Protein AF-A0A919HZ43-F1 (afdb_monomer_lite)

Structure (mmCIF, N/CA/C/O backbone):
data_AF-A0A919HZ43-F1
#
_entry.id   AF-A0A919HZ43-F1
#
loop_
_atom_site.group_PDB
_atom_site.id
_atom_site.type_symbol
_atom_site.label_atom_id
_atom_site.label_alt_id
_atom_site.label_comp_id
_atom_site.label_asym_id
_atom_site.label_entity_id
_atom_site.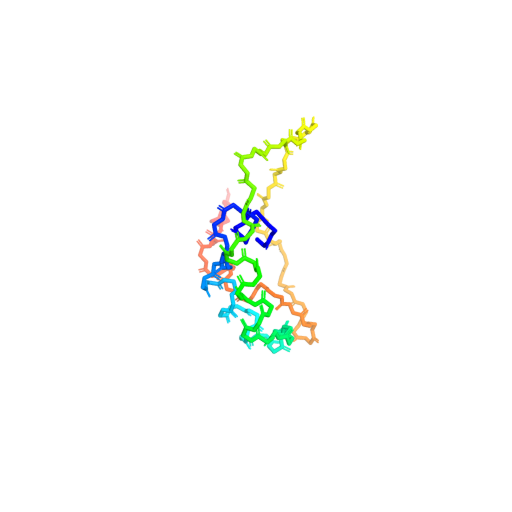label_seq_id
_atom_site.pdbx_PDB_ins_code
_atom_site.Cartn_x
_atom_site.Cartn_y
_atom_site.Cartn_z
_atom_site.occupancy
_atom_site.B_iso_or_equiv
_atom_site.auth_seq_id
_atom_site.auth_comp_id
_atom_site.auth_asym_id
_atom_site.auth_atom_id
_atom_site.pdbx_PDB_model_num
ATOM 1 N N . MET A 1 1 ? 2.658 -2.289 -0.347 1.00 78.56 1 MET A N 1
ATOM 2 C CA . MET A 1 1 ? 3.320 -1.555 0.769 1.00 78.56 1 MET A CA 1
ATOM 3 C C . MET A 1 1 ? 2.638 -0.222 1.024 1.00 78.56 1 MET A C 1
ATOM 5 O O . MET A 1 1 ? 2.171 -0.050 2.134 1.00 78.56 1 MET A O 1
ATOM 9 N N . PHE A 1 2 ? 2.572 0.694 0.046 1.00 88.88 2 PHE A N 1
ATOM 10 C CA . PHE A 1 2 ? 1.882 1.987 0.216 1.00 88.88 2 PHE A CA 1
ATOM 11 C C . PHE A 1 2 ? 0.431 1.986 -0.272 1.00 88.88 2 PHE A C 1
ATOM 13 O O . PHE A 1 2 ? -0.417 2.599 0.355 1.00 88.88 2 PHE A O 1
ATOM 20 N N .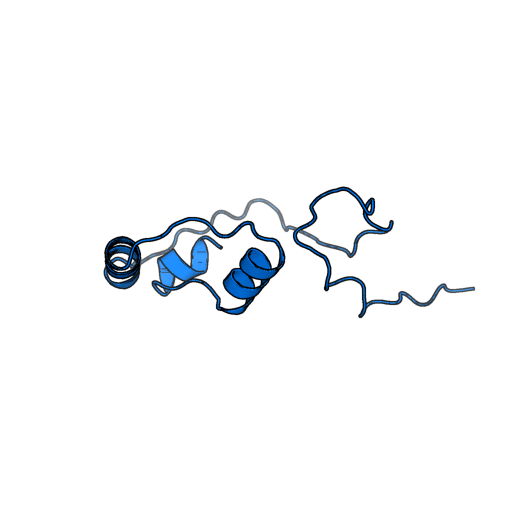 LEU A 1 3 ? 0.146 1.308 -1.387 1.00 92.88 3 LEU A N 1
ATOM 21 C CA . LEU A 1 3 ? -1.179 1.361 -2.014 1.00 92.88 3 LEU A CA 1
ATOM 22 C C . LEU A 1 3 ? -2.254 0.682 -1.164 1.00 92.88 3 LEU A C 1
ATOM 24 O O . LEU A 1 3 ? -3.315 1.253 -0.964 1.00 92.88 3 LEU A O 1
ATOM 28 N N . ASP A 1 4 ? -1.960 -0.501 -0.627 1.00 94.19 4 ASP A N 1
ATOM 29 C CA . ASP A 1 4 ? -2.918 -1.276 0.164 1.00 94.19 4 ASP A CA 1
ATOM 30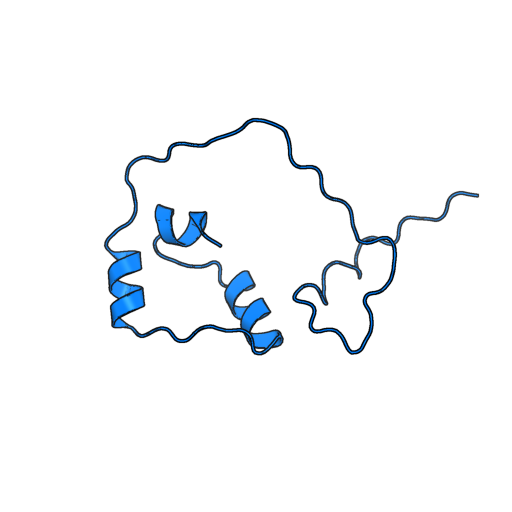 C C . ASP A 1 4 ? -3.450 -0.517 1.395 1.00 94.19 4 ASP A C 1
ATOM 32 O O . ASP A 1 4 ? -4.664 -0.371 1.494 1.00 94.19 4 ASP A O 1
ATOM 36 N N . PRO A 1 5 ? -2.617 0.051 2.295 1.00 94.62 5 PRO A N 1
ATOM 37 C CA . PRO A 1 5 ? -3.142 0.829 3.418 1.00 94.62 5 PRO A CA 1
ATOM 38 C C . PRO A 1 5 ? -3.850 2.111 2.966 1.00 94.62 5 PRO A C 1
ATOM 40 O O . PRO A 1 5 ? -4.797 2.538 3.609 1.00 94.62 5 PRO A O 1
ATOM 43 N N . LEU A 1 6 ? -3.437 2.706 1.846 1.00 94.75 6 LEU A N 1
ATOM 44 C CA . LEU A 1 6 ? -4.006 3.957 1.348 1.00 94.75 6 LEU A CA 1
ATOM 45 C C . LEU A 1 6 ? -5.402 3.773 0.724 1.00 94.75 6 LEU A C 1
ATOM 47 O O . LEU A 1 6 ? -6.236 4.670 0.812 1.00 94.75 6 LEU A O 1
ATOM 51 N N . VAL A 1 7 ? -5.663 2.614 0.112 1.00 94.88 7 VAL A N 1
ATOM 52 C CA . VAL A 1 7 ? -6.930 2.307 -0.581 1.00 94.88 7 VAL A CA 1
ATOM 53 C C . VAL A 1 7 ? -7.840 1.396 0.248 1.00 94.88 7 VAL A C 1
ATOM 55 O O . VAL A 1 7 ? -9.060 1.500 0.172 1.00 94.88 7 VAL A O 1
ATOM 58 N N . HIS A 1 8 ? -7.267 0.486 1.033 1.00 95.25 8 HIS A N 1
ATOM 59 C CA . HIS A 1 8 ? -8.000 -0.540 1.782 1.00 95.25 8 HIS A CA 1
ATOM 60 C C . HIS A 1 8 ? -7.857 -0.404 3.299 1.00 95.25 8 HIS A C 1
ATOM 62 O O . HIS A 1 8 ? -8.450 -1.191 4.034 1.00 95.25 8 HIS A O 1
ATOM 68 N N . GLY A 1 9 ? -7.052 0.546 3.783 1.00 95.75 9 GLY A N 1
ATOM 69 C CA . GLY A 1 9 ? -6.865 0.775 5.215 1.00 95.75 9 GLY A CA 1
ATOM 70 C C . GLY A 1 9 ? -6.063 -0.318 5.926 1.00 95.75 9 GLY A C 1
ATOM 71 O O . GLY A 1 9 ? -5.953 -0.304 7.149 1.00 95.75 9 GLY A O 1
ATOM 72 N N . VAL A 1 10 ? -5.514 -1.292 5.191 1.00 95.19 10 VAL A N 1
ATOM 73 C CA . VAL A 1 10 ? -4.810 -2.448 5.759 1.00 95.19 10 VAL A CA 1
ATOM 74 C C . VAL A 1 10 ? -3.583 -2.834 4.938 1.00 95.19 10 VAL A C 1
ATOM 76 O O . VAL A 1 10 ? -3.565 -2.727 3.711 1.00 95.19 10 VAL A O 1
ATOM 79 N N . TRP A 1 11 ? -2.549 -3.333 5.617 1.00 95.19 11 TRP A N 1
ATOM 80 C CA . TRP A 1 11 ? -1.418 -3.966 4.943 1.00 95.19 11 TRP A CA 1
ATOM 81 C C . TRP A 1 11 ? -1.727 -5.418 4.561 1.00 95.19 11 TRP A C 1
ATOM 83 O O . TRP A 1 11 ? -2.432 -6.109 5.299 1.00 95.19 11 TRP A O 1
ATOM 93 N N . PRO A 1 12 ? -1.149 -5.928 3.457 1.00 94.00 12 PRO A N 1
ATOM 94 C CA . PRO A 1 12 ? -1.293 -7.328 3.087 1.00 94.00 12 PRO A CA 1
ATOM 95 C C . PRO A 1 12 ? -0.686 -8.241 4.166 1.00 94.00 12 PRO A C 1
ATOM 97 O O . PRO A 1 12 ? 0.480 -8.041 4.528 1.00 94.00 12 PRO A O 1
ATOM 100 N N . PRO A 1 13 ? -1.401 -9.283 4.630 1.00 92.25 13 PRO A N 1
ATOM 101 C CA . PRO A 1 13 ? -0.886 -10.213 5.639 1.00 92.25 13 PRO A CA 1
ATOM 102 C C . PRO A 1 13 ? 0.436 -10.877 5.235 1.00 92.25 13 PRO A C 1
ATOM 104 O O . PRO A 1 13 ? 1.320 -11.069 6.063 1.00 92.25 13 PRO A O 1
ATOM 107 N N . GLU A 1 14 ? 0.607 -11.168 3.943 1.00 91.38 14 GLU A N 1
ATOM 108 C CA . GLU A 1 14 ? 1.832 -11.762 3.395 1.00 91.38 14 GLU A CA 1
ATOM 109 C C . GLU A 1 14 ? 3.060 -10.858 3.579 1.00 91.38 14 GLU A C 1
ATOM 111 O O . GLU A 1 14 ? 4.162 -11.348 3.823 1.00 91.38 14 GLU A O 1
ATOM 116 N N . LEU A 1 15 ? 2.877 -9.535 3.488 1.00 91.00 15 LEU A N 1
ATOM 117 C CA . LEU A 1 15 ? 3.951 -8.573 3.722 1.00 91.00 15 LEU A CA 1
ATOM 118 C C . LEU A 1 15 ? 4.324 -8.535 5.205 1.00 91.00 15 LEU A C 1
ATOM 120 O O . LEU A 1 15 ? 5.508 -8.562 5.523 1.00 91.00 15 LEU A O 1
ATOM 124 N N . LEU A 1 16 ? 3.333 -8.495 6.098 1.00 91.62 16 LEU A N 1
ATOM 125 C CA . LEU A 1 16 ? 3.567 -8.476 7.544 1.00 91.62 16 LEU A CA 1
ATOM 126 C C . LEU A 1 16 ? 4.306 -9.741 8.000 1.00 91.62 16 LEU A C 1
ATOM 128 O O . LEU A 1 16 ? 5.332 -9.637 8.669 1.00 91.62 16 LEU A O 1
ATOM 132 N N . ALA A 1 17 ? 3.868 -10.914 7.533 1.00 91.44 17 ALA A N 1
ATOM 133 C CA . ALA A 1 17 ? 4.533 -12.185 7.810 1.00 91.44 17 ALA A CA 1
ATOM 134 C C . ALA A 1 17 ? 5.987 -12.212 7.303 1.00 91.44 17 ALA A C 1
ATOM 136 O O . ALA A 1 17 ? 6.883 -12.718 7.980 1.00 91.44 17 ALA A O 1
ATOM 137 N N . LEU A 1 18 ? 6.248 -11.637 6.122 1.00 90.38 18 LEU A N 1
ATOM 138 C CA . LEU A 1 18 ? 7.599 -11.542 5.569 1.00 90.38 18 LEU A CA 1
ATOM 139 C C . LEU A 1 18 ? 8.502 -10.629 6.413 1.00 90.38 18 LEU A C 1
ATOM 141 O O . LEU A 1 18 ? 9.669 -10.942 6.633 1.00 90.38 18 LEU A O 1
ATOM 145 N N . LEU A 1 19 ? 7.987 -9.497 6.888 1.00 90.75 19 LEU A N 1
ATOM 146 C CA . LEU A 1 19 ? 8.752 -8.566 7.720 1.00 90.75 19 LEU A CA 1
ATOM 147 C C . LEU A 1 19 ? 9.064 -9.162 9.095 1.00 90.75 19 LEU A C 1
ATOM 149 O O . LEU A 1 19 ? 10.197 -9.042 9.566 1.00 90.75 19 LEU A O 1
ATOM 153 N N . GLU A 1 20 ? 8.098 -9.866 9.686 1.00 90.69 20 GLU A N 1
ATOM 154 C CA . GLU A 1 20 ? 8.261 -10.581 10.950 1.00 90.69 20 GLU A CA 1
ATOM 155 C C . GLU A 1 20 ? 9.308 -11.693 10.832 1.00 90.69 20 GLU A C 1
ATOM 157 O O . GLU A 1 20 ? 10.226 -11.762 11.652 1.00 90.69 20 GLU A O 1
ATOM 162 N N . GLN A 1 21 ? 9.263 -12.486 9.752 1.00 90.12 21 GLN A N 1
ATOM 163 C CA . GLN A 1 21 ? 10.276 -13.505 9.451 1.00 90.12 21 GLN A CA 1
ATOM 164 C C . GLN A 1 21 ? 11.701 -12.928 9.463 1.00 90.12 21 GLN A C 1
ATOM 166 O O . GLN A 1 21 ? 12.656 -13.608 9.845 1.00 90.12 21 GLN A O 1
ATOM 171 N N . HIS A 1 22 ? 11.854 -11.679 9.030 1.00 88.62 22 HIS A N 1
ATOM 172 C CA . HIS A 1 22 ? 13.141 -10.999 8.959 1.00 88.62 22 HIS A CA 1
ATOM 173 C C . HIS A 1 22 ? 13.456 -10.106 10.150 1.00 88.62 22 HIS A C 1
ATOM 175 O O . HIS A 1 22 ? 14.532 -9.506 10.155 1.00 88.62 22 HIS A O 1
ATOM 181 N N . GLN A 1 23 ? 12.571 -10.045 11.148 1.00 89.69 23 GLN A N 1
ATOM 182 C CA . GLN A 1 23 ? 12.716 -9.192 12.327 1.00 89.69 23 GLN A CA 1
ATOM 183 C C . GLN A 1 23 ? 12.937 -7.720 11.936 1.00 89.69 23 GLN A C 1
ATOM 185 O O . GLN A 1 23 ? 13.784 -7.027 12.498 1.00 89.69 23 GLN A O 1
ATOM 190 N N . VAL A 1 24 ? 12.206 -7.264 10.913 1.00 91.19 24 VAL A N 1
ATOM 191 C CA . VAL A 1 24 ? 12.231 -5.881 10.395 1.00 91.19 24 VAL A CA 1
ATOM 192 C C . VAL A 1 24 ? 10.842 -5.237 10.425 1.00 91.19 24 VAL A C 1
ATOM 194 O O . VAL A 1 24 ? 10.576 -4.289 9.687 1.00 91.19 24 VAL A O 1
ATOM 197 N N . THR A 1 25 ? 9.943 -5.766 11.253 1.00 90.38 25 THR A N 1
ATOM 198 C CA . THR A 1 25 ? 8.642 -5.154 11.526 1.00 90.38 25 THR A CA 1
ATOM 199 C C . THR A 1 25 ? 8.849 -3.800 12.205 1.00 90.38 25 THR A C 1
ATOM 201 O O . THR A 1 25 ? 9.742 -3.646 13.038 1.00 90.38 25 THR A O 1
ATOM 204 N N . TRP A 1 26 ? 8.044 -2.812 11.830 1.00 89.75 26 TRP A N 1
ATOM 205 C CA . TRP A 1 26 ? 8.007 -1.513 12.499 1.00 89.75 26 TRP A CA 1
ATOM 206 C C . TRP A 1 26 ? 7.053 -1.558 13.699 1.00 89.75 26 TRP A C 1
ATOM 208 O O . TRP A 1 26 ? 6.177 -2.417 13.778 1.00 89.75 26 TRP A O 1
ATOM 218 N N . GLU A 1 27 ? 7.220 -0.631 14.635 1.00 90.94 27 GLU A N 1
ATOM 219 C CA . GLU A 1 27 ? 6.298 -0.480 15.760 1.00 90.94 27 GLU A CA 1
ATOM 220 C C . GLU A 1 27 ? 5.028 0.245 15.292 1.00 90.94 27 GLU A C 1
ATOM 222 O O . GLU A 1 27 ? 5.108 1.251 14.584 1.00 90.94 27 GLU A O 1
ATOM 227 N N . THR A 1 28 ? 3.859 -0.274 15.666 1.00 90.44 28 THR A N 1
ATOM 228 C CA . THR A 1 28 ? 2.550 0.350 15.411 1.00 90.44 28 THR A CA 1
ATOM 229 C C . THR A 1 28 ? 1.671 0.219 16.638 1.00 90.44 28 THR A C 1
ATOM 231 O O . THR A 1 28 ? 1.608 -0.866 17.220 1.00 90.44 28 THR A O 1
ATOM 234 N N . SER A 1 29 ? 0.947 1.279 16.985 1.00 95.00 29 SER A N 1
ATOM 235 C CA . SER A 1 29 ? -0.124 1.215 17.982 1.00 95.00 29 SER A CA 1
ATOM 236 C C . SER A 1 29 ? -1.468 0.829 17.346 1.00 95.00 29 SER A C 1
ATOM 238 O O . SER A 1 29 ? -1.631 0.888 16.122 1.00 95.00 29 SER A O 1
ATOM 240 N N . GLU A 1 30 ? -2.449 0.419 18.157 1.00 95.06 30 GLU A N 1
ATOM 241 C CA . GLU A 1 30 ? -3.806 0.169 17.647 1.00 95.06 30 GLU A CA 1
ATOM 242 C C . GLU A 1 30 ? -4.469 1.462 17.163 1.00 95.06 30 GLU A C 1
ATOM 244 O O . GLU A 1 30 ? -5.242 1.440 16.202 1.00 95.06 30 GLU A O 1
ATOM 249 N N . GLU A 1 31 ? -4.125 2.587 17.787 1.00 96.69 31 GLU A N 1
ATOM 250 C CA . GLU A 1 31 ? -4.574 3.922 17.419 1.00 96.69 31 GLU A CA 1
ATOM 251 C C . GLU A 1 31 ? -4.083 4.297 16.014 1.00 96.69 31 GLU A C 1
ATOM 253 O O . GLU A 1 31 ? -4.882 4.724 15.180 1.00 96.69 31 GLU A O 1
ATOM 258 N N . ASP A 1 32 ? -2.808 4.045 15.699 1.00 95.00 32 ASP A N 1
ATOM 259 C CA . ASP A 1 32 ? -2.258 4.283 14.355 1.00 95.00 32 ASP A CA 1
ATOM 260 C C . ASP A 1 32 ? -2.985 3.439 13.297 1.00 95.00 32 ASP A C 1
ATOM 262 O O . ASP A 1 32 ? -3.323 3.913 12.209 1.00 95.00 32 ASP A O 1
ATOM 266 N N . LEU A 1 33 ? -3.267 2.174 13.622 1.00 94.38 33 LEU A N 1
ATOM 267 C CA . LEU A 1 33 ? -3.994 1.265 12.737 1.00 94.38 33 LEU A CA 1
ATOM 268 C C . LEU A 1 33 ? -5.468 1.657 12.575 1.00 94.38 33 LEU A C 1
ATOM 270 O O . LEU A 1 33 ? -6.069 1.359 11.543 1.00 94.38 33 LEU A O 1
ATOM 274 N N . ALA A 1 34 ? -6.084 2.284 13.577 1.00 97.00 34 ALA A N 1
ATOM 275 C CA . ALA A 1 34 ? -7.431 2.837 13.460 1.00 97.00 34 ALA A CA 1
ATOM 276 C C . ALA A 1 34 ? -7.450 4.033 12.499 1.00 97.00 34 ALA A C 1
ATOM 278 O O . ALA A 1 34 ? -8.233 4.026 11.551 1.00 97.00 34 ALA A O 1
ATOM 279 N N . VAL A 1 35 ? -6.512 4.975 12.656 1.00 97.06 35 VAL A N 1
ATOM 280 C CA . VAL A 1 35 ? -6.372 6.147 11.772 1.00 97.06 35 VAL A CA 1
ATOM 281 C C . VAL A 1 35 ? -6.256 5.723 10.305 1.00 97.06 35 VAL A C 1
ATOM 283 O O . VAL A 1 35 ? -6.935 6.269 9.442 1.00 97.06 35 VAL A O 1
ATOM 286 N N . ILE A 1 36 ? -5.438 4.713 10.007 1.00 95.50 36 ILE A N 1
ATOM 287 C CA . ILE A 1 36 ? -5.244 4.239 8.627 1.00 95.50 36 ILE A CA 1
ATOM 288 C C . ILE A 1 36 ? -6.513 3.583 8.064 1.00 95.50 36 ILE A C 1
ATOM 290 O O . ILE A 1 36 ? -6.835 3.780 6.894 1.00 95.50 36 ILE A O 1
ATOM 294 N N . ARG A 1 37 ? -7.252 2.824 8.883 1.00 96.25 37 ARG A N 1
ATOM 295 C CA . ARG A 1 37 ? -8.505 2.172 8.465 1.00 96.25 37 ARG A CA 1
ATOM 296 C C . ARG A 1 37 ? -9.627 3.164 8.178 1.00 96.25 37 ARG A C 1
ATOM 298 O O . ARG A 1 37 ? -10.433 2.915 7.289 1.00 96.25 37 ARG A O 1
ATOM 305 N N . GLU A 1 38 ? -9.690 4.251 8.938 1.00 97.44 38 GLU A N 1
ATOM 306 C CA . GLU A 1 38 ? -10.765 5.244 8.853 1.00 97.44 38 GLU A CA 1
ATOM 307 C C . GLU A 1 38 ? -10.522 6.311 7.773 1.00 97.44 38 GLU A C 1
ATOM 309 O O . GLU A 1 38 ? -11.460 6.995 7.365 1.00 97.44 38 GLU A O 1
ATOM 314 N N . HIS A 1 39 ? -9.287 6.439 7.276 1.00 96.88 39 HIS A N 1
ATOM 315 C CA . HIS A 1 39 ? -8.880 7.495 6.345 1.00 96.88 39 HIS A CA 1
ATOM 316 C C . HIS A 1 39 ? -8.275 6.955 5.038 1.00 96.88 39 HIS A C 1
ATOM 318 O O . HIS A 1 39 ? -7.140 7.273 4.678 1.00 96.88 39 HIS A O 1
ATOM 324 N N . THR A 1 40 ? -9.047 6.157 4.298 1.00 97.56 40 THR A N 1
ATOM 325 C CA . THR A 1 40 ? -8.705 5.754 2.922 1.00 97.56 40 THR A CA 1
ATOM 326 C C . THR A 1 40 ? -8.999 6.868 1.920 1.00 97.56 40 THR A C 1
ATOM 328 O O . THR A 1 40 ? -9.893 7.682 2.137 1.00 97.56 40 THR A O 1
ATOM 331 N N . VAL A 1 41 ? -8.281 6.895 0.796 1.00 95.44 41 VAL A N 1
ATOM 332 C CA . VAL A 1 41 ? -8.528 7.890 -0.262 1.00 95.44 41 VAL A CA 1
ATOM 333 C C . VAL A 1 41 ? -9.727 7.513 -1.133 1.00 95.44 41 VAL A C 1
ATOM 335 O O . VAL A 1 41 ? -9.933 6.339 -1.437 1.00 95.44 41 VAL A O 1
ATOM 338 N N . ASP A 1 42 ? -10.462 8.518 -1.606 1.00 95.75 42 ASP A N 1
ATOM 339 C CA . ASP A 1 42 ? -11.547 8.333 -2.579 1.00 95.75 42 ASP A CA 1
ATOM 340 C C . ASP A 1 42 ? -11.023 8.208 -4.018 1.00 95.75 42 ASP A C 1
ATOM 342 O O . ASP A 1 42 ? -11.540 7.440 -4.829 1.00 95.75 42 ASP A O 1
ATOM 346 N N . GLU A 1 43 ? -9.965 8.958 -4.336 1.00 95.50 43 GLU A N 1
ATOM 347 C CA . GLU A 1 43 ? -9.364 9.017 -5.666 1.00 95.50 43 GLU A CA 1
ATOM 348 C C . GLU A 1 43 ? -7.850 8.800 -5.599 1.00 95.50 43 GLU A C 1
ATOM 350 O O . GLU A 1 43 ? -7.164 9.265 -4.685 1.00 95.50 43 GLU A O 1
ATOM 355 N N . LEU A 1 44 ? -7.311 8.107 -6.606 1.00 94.31 44 LEU A N 1
ATOM 356 C CA . LEU A 1 44 ? -5.889 7.800 -6.710 1.00 94.31 44 LEU A CA 1
ATOM 357 C C . LEU A 1 44 ? -5.327 8.269 -8.054 1.00 94.31 44 LEU A C 1
ATOM 359 O O . LEU A 1 44 ? -5.656 7.731 -9.111 1.00 94.31 44 LEU A O 1
ATOM 363 N N . GLY A 1 45 ? -4.407 9.231 -8.003 1.00 94.62 45 GLY A N 1
ATOM 364 C CA . GLY A 1 45 ? -3.586 9.612 -9.150 1.00 94.62 45 GLY A CA 1
ATOM 365 C C . GLY A 1 45 ? -2.406 8.656 -9.324 1.00 94.62 45 GLY A C 1
ATOM 366 O O . GLY A 1 45 ? -1.606 8.480 -8.405 1.00 94.62 45 GLY A O 1
ATOM 367 N N . ILE A 1 46 ? -2.272 8.050 -10.506 1.00 93.31 46 ILE A N 1
ATOM 368 C CA . ILE A 1 46 ? -1.164 7.139 -10.821 1.00 93.31 46 ILE A CA 1
ATOM 369 C C . ILE A 1 46 ? -0.185 7.819 -11.772 1.00 93.31 46 ILE A C 1
ATOM 371 O O . ILE A 1 46 ? -0.529 8.184 -12.895 1.00 93.31 46 ILE A O 1
ATOM 375 N N . ASN A 1 47 ? 1.072 7.901 -11.341 1.00 93.75 47 ASN A N 1
ATOM 376 C CA . ASN A 1 47 ? 2.169 8.365 -12.177 1.00 93.75 47 ASN A CA 1
ATOM 377 C C . ASN A 1 47 ? 2.827 7.169 -12.876 1.00 93.75 47 ASN A C 1
ATOM 379 O O . ASN A 1 47 ? 3.448 6.329 -12.224 1.00 93.75 47 ASN A O 1
ATOM 383 N N . LEU A 1 48 ? 2.725 7.105 -14.206 1.00 92.56 48 LEU A N 1
ATOM 384 C CA . LEU A 1 48 ? 3.372 6.076 -15.020 1.00 92.56 48 LEU A CA 1
ATOM 385 C C . LEU A 1 48 ? 4.161 6.721 -16.160 1.00 92.56 48 LEU A C 1
ATOM 387 O O . LEU A 1 48 ? 3.588 7.191 -17.136 1.00 92.56 48 LEU A O 1
ATOM 391 N N . TYR A 1 49 ? 5.486 6.707 -16.036 1.00 93.44 49 TYR A N 1
ATOM 392 C CA . TYR A 1 49 ? 6.387 7.246 -17.060 1.00 93.44 49 TYR A CA 1
ATOM 393 C C . TYR A 1 49 ? 6.980 6.148 -17.944 1.00 93.44 49 TYR A C 1
ATOM 395 O O . TYR A 1 49 ? 7.029 6.286 -19.161 1.00 93.44 49 TYR A O 1
ATOM 403 N N . TYR A 1 50 ? 7.404 5.038 -17.337 1.00 94.88 50 TYR A N 1
ATOM 404 C CA . TYR A 1 50 ? 8.007 3.901 -18.031 1.00 94.88 50 TYR A CA 1
ATOM 405 C C . TYR A 1 50 ? 7.644 2.587 -17.329 1.00 94.88 50 TYR A C 1
ATOM 407 O O . TYR A 1 50 ? 7.425 2.582 -16.115 1.00 94.88 50 TYR A O 1
ATOM 415 N N . PRO A 1 51 ? 7.597 1.456 -18.056 1.00 93.69 51 PRO A N 1
ATOM 416 C CA . PRO A 1 51 ? 7.267 0.168 -17.462 1.00 93.69 51 PRO A CA 1
ATOM 417 C C . PRO A 1 51 ? 8.417 -0.369 -16.603 1.00 93.69 51 PRO A C 1
ATOM 419 O O . PRO A 1 51 ? 9.572 -0.402 -17.028 1.00 93.69 51 PRO A O 1
ATOM 422 N N . HIS A 1 52 ? 8.086 -0.885 -15.420 1.00 89.69 52 HIS A N 1
ATOM 423 C CA . HIS A 1 52 ? 9.034 -1.609 -14.580 1.00 89.69 52 HIS A CA 1
ATOM 424 C C . HIS A 1 52 ? 9.051 -3.096 -14.968 1.00 89.69 52 HIS A C 1
ATOM 426 O O . HIS A 1 52 ? 8.016 -3.762 -14.954 1.00 89.69 52 HIS A O 1
ATOM 432 N N . ARG A 1 53 ? 10.224 -3.640 -15.314 1.00 92.75 53 ARG A N 1
ATOM 433 C CA . ARG A 1 53 ? 10.413 -5.071 -15.614 1.00 92.75 53 ARG A CA 1
ATOM 434 C C . ARG A 1 53 ? 11.254 -5.710 -14.519 1.00 92.75 53 ARG A C 1
ATOM 436 O O . ARG A 1 53 ? 12.282 -5.166 -14.132 1.00 92.75 53 ARG A O 1
ATOM 443 N N . VAL A 1 54 ? 10.839 -6.876 -14.038 1.00 87.06 54 VAL A N 1
ATOM 444 C CA . VAL A 1 54 ? 11.551 -7.621 -12.992 1.00 87.06 54 VAL A CA 1
ATOM 445 C C . VAL A 1 54 ? 11.962 -8.997 -13.498 1.00 87.06 54 VAL A C 1
ATOM 447 O O . VAL A 1 54 ? 11.261 -9.609 -14.298 1.00 87.06 54 VAL A O 1
ATOM 450 N N . LYS A 1 55 ? 13.104 -9.487 -13.013 1.00 89.50 55 LYS A N 1
ATOM 451 C CA . LYS A 1 55 ? 13.556 -10.873 -13.178 1.00 89.50 55 LYS A CA 1
ATOM 452 C C . LYS A 1 55 ? 14.087 -11.401 -11.851 1.00 89.50 55 LYS A C 1
ATOM 454 O O . LYS A 1 55 ? 14.440 -10.615 -10.969 1.00 89.50 55 LYS A O 1
ATOM 459 N N . ALA A 1 56 ? 14.159 -12.722 -11.717 1.00 87.00 56 ALA A N 1
ATOM 460 C CA . ALA A 1 56 ? 14.815 -13.337 -10.573 1.00 87.00 56 ALA A CA 1
ATOM 461 C C . ALA A 1 56 ? 16.306 -12.927 -10.516 1.00 87.00 56 ALA A C 1
ATOM 463 O O . ALA A 1 56 ? 16.926 -12.729 -11.569 1.00 87.00 56 ALA A O 1
ATOM 464 N N . PRO A 1 57 ? 16.896 -12.788 -9.314 1.00 79.75 57 PRO A N 1
ATOM 465 C CA . PRO A 1 57 ? 18.333 -12.572 -9.176 1.00 79.75 57 PRO A CA 1
ATOM 466 C C . PRO A 1 57 ? 19.118 -13.694 -9.866 1.00 79.75 57 PRO A C 1
ATOM 468 O O . PRO A 1 57 ? 18.757 -14.859 -9.752 1.00 79.75 57 PRO A O 1
ATOM 471 N N . SER A 1 58 ? 20.202 -13.366 -10.571 1.00 84.19 58 SER A N 1
ATOM 472 C CA . SER A 1 58 ? 21.039 -14.365 -11.259 1.00 84.19 58 SER A CA 1
ATOM 473 C C . SER A 1 58 ? 22.145 -14.955 -10.382 1.00 84.19 58 SER A C 1
ATOM 475 O O . SER A 1 58 ? 22.847 -15.865 -10.811 1.00 84.19 58 SER A O 1
ATOM 477 N N . ARG A 1 59 ? 22.334 -14.431 -9.166 1.00 81.38 59 ARG A N 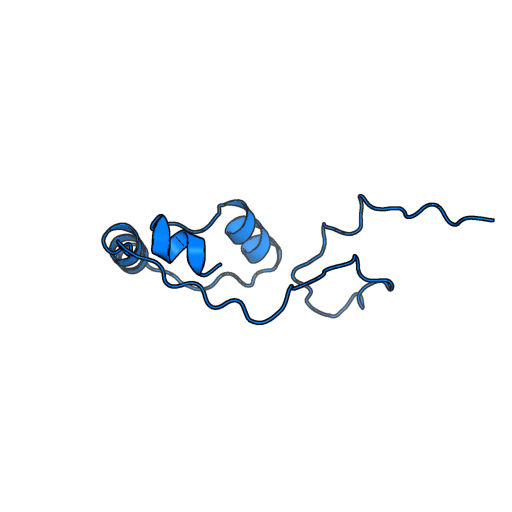1
ATOM 478 C CA . ARG A 1 59 ? 23.307 -14.927 -8.191 1.00 81.38 59 ARG A CA 1
ATOM 479 C C . ARG A 1 59 ? 22.641 -15.075 -6.833 1.00 81.38 59 ARG A C 1
ATOM 481 O O . ARG A 1 59 ? 21.795 -14.256 -6.470 1.00 81.38 59 ARG A O 1
ATOM 488 N N . ALA A 1 60 ? 23.070 -16.092 -6.089 1.00 76.69 60 ALA A N 1
ATOM 489 C CA . ALA A 1 60 ? 22.704 -16.250 -4.694 1.00 76.69 60 ALA A CA 1
ATOM 490 C C . ALA A 1 60 ? 23.082 -14.996 -3.895 1.00 76.69 60 ALA A C 1
ATOM 492 O O . ALA A 1 60 ? 24.113 -14.354 -4.136 1.00 76.69 60 ALA A O 1
ATOM 493 N N . TRP A 1 61 ? 22.218 -14.649 -2.950 1.00 68.62 61 TRP A N 1
ATOM 494 C CA . TRP A 1 61 ? 22.485 -13.577 -2.009 1.00 68.62 61 TRP A CA 1
ATOM 495 C C . TRP A 1 61 ? 23.628 -13.969 -1.067 1.00 68.62 61 TRP A C 1
ATOM 497 O O . TRP A 1 61 ? 23.850 -15.153 -0.810 1.00 68.62 61 TRP A O 1
ATOM 507 N N . HIS A 1 62 ? 24.364 -12.986 -0.550 1.00 73.38 62 HIS A N 1
ATOM 508 C CA . HIS A 1 62 ? 25.429 -13.271 0.407 1.00 73.38 62 HIS A CA 1
ATOM 509 C C . HIS A 1 62 ? 24.810 -13.746 1.736 1.00 73.38 62 HIS A C 1
ATOM 511 O O . HIS A 1 62 ? 23.929 -13.057 2.258 1.00 73.38 62 HIS A O 1
ATOM 517 N N . PRO A 1 63 ? 25.253 -14.877 2.315 1.00 70.38 63 PRO A N 1
ATOM 518 C CA . PRO A 1 63 ? 24.557 -15.527 3.433 1.00 70.38 63 PRO A CA 1
ATOM 519 C C . PRO A 1 63 ? 24.474 -14.665 4.702 1.00 70.38 63 PRO A C 1
ATOM 521 O O . PRO A 1 63 ? 23.558 -14.829 5.498 1.00 70.38 63 PRO A O 1
ATOM 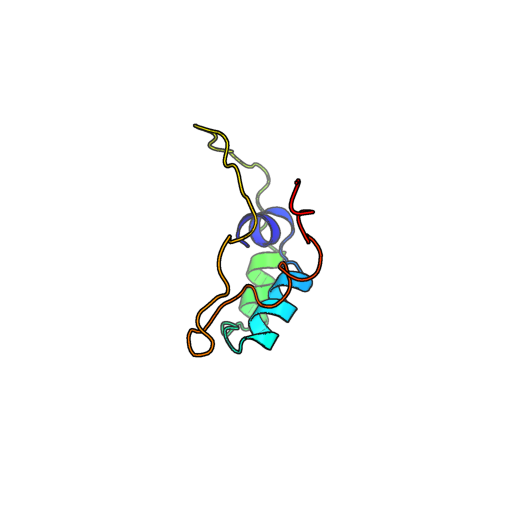524 N N . HIS A 1 64 ? 25.393 -13.713 4.872 1.00 71.94 64 HIS A N 1
ATOM 525 C CA . HIS A 1 64 ? 25.429 -12.806 6.028 1.00 71.94 64 HIS A CA 1
ATOM 526 C C . HIS A 1 64 ? 24.741 -11.452 5.797 1.00 71.94 64 HIS A C 1
ATOM 528 O O . HIS A 1 64 ? 24.733 -10.605 6.687 1.00 71.94 64 HIS A O 1
ATOM 534 N N . THR A 1 65 ? 24.179 -11.207 4.612 1.00 68.62 65 THR A N 1
ATOM 535 C CA . THR A 1 65 ? 23.490 -9.947 4.318 1.00 68.62 65 THR A CA 1
ATOM 536 C C . THR A 1 65 ? 21.996 -10.115 4.574 1.00 68.62 65 THR A C 1
ATOM 538 O O . THR A 1 65 ? 21.358 -10.954 3.941 1.00 68.62 65 THR A O 1
ATOM 541 N N . ARG A 1 66 ? 21.416 -9.286 5.454 1.00 61.56 66 ARG A N 1
ATOM 542 C CA . ARG A 1 66 ? 19.961 -9.248 5.684 1.00 61.56 66 ARG A CA 1
ATOM 543 C C . ARG A 1 66 ? 19.231 -8.995 4.356 1.00 61.56 66 ARG A C 1
ATOM 545 O O . ARG A 1 66 ? 19.413 -7.947 3.744 1.00 61.56 66 ARG A O 1
ATOM 552 N N . SER A 1 67 ? 18.453 -9.976 3.896 1.00 62.88 67 SER A N 1
ATOM 553 C CA . SER A 1 67 ? 17.655 -9.912 2.666 1.00 62.88 67 SER A CA 1
ATOM 554 C C . SER A 1 67 ? 16.194 -10.151 2.988 1.00 62.88 67 SER A C 1
ATOM 556 O O . SER A 1 67 ? 15.888 -11.135 3.649 1.00 62.88 67 SER A O 1
ATOM 558 N N . ILE A 1 68 ? 15.304 -9.318 2.448 1.00 61.47 68 ILE A N 1
ATOM 559 C CA . ILE A 1 68 ? 13.842 -9.446 2.585 1.00 61.47 68 ILE A CA 1
ATOM 560 C C . ILE A 1 68 ? 13.269 -10.368 1.476 1.00 61.47 68 ILE A C 1
ATOM 562 O O . ILE A 1 68 ? 12.078 -10.375 1.191 1.00 61.47 68 ILE A O 1
ATOM 566 N N . ARG A 1 69 ? 14.111 -11.139 0.764 1.00 57.00 69 ARG A N 1
ATOM 567 C CA . ARG A 1 69 ? 13.676 -12.077 -0.296 1.00 57.00 69 ARG A CA 1
ATOM 568 C C . ARG A 1 69 ? 14.234 -13.503 -0.138 1.00 57.00 69 ARG A C 1
ATOM 570 O O . ARG A 1 69 ? 14.882 -13.998 -1.059 1.00 57.00 69 ARG A O 1
ATOM 577 N N . PRO A 1 70 ? 13.976 -14.218 0.966 1.00 48.19 70 PRO A N 1
ATOM 578 C CA . PRO A 1 70 ? 14.476 -15.578 1.160 1.00 48.19 70 PRO A CA 1
ATOM 579 C C . PRO A 1 70 ? 13.657 -16.640 0.401 1.00 48.19 70 PRO A C 1
ATOM 581 O O . PRO A 1 70 ? 14.099 -17.779 0.318 1.00 48.19 70 PRO A O 1
ATOM 584 N N . GLY A 1 71 ? 12.486 -16.307 -0.169 1.00 46.69 71 GLY A N 1
ATOM 585 C CA . GLY A 1 71 ? 11.518 -17.313 -0.647 1.00 46.69 71 GLY A CA 1
ATOM 586 C C . GLY A 1 71 ? 11.165 -17.331 -2.142 1.00 46.69 71 GLY A C 1
ATOM 587 O O . GLY A 1 71 ? 10.510 -18.268 -2.587 1.00 46.69 71 GLY A O 1
ATOM 588 N N . ILE A 1 72 ? 11.574 -16.345 -2.951 1.00 45.59 72 ILE A N 1
ATOM 589 C CA . ILE A 1 72 ? 11.168 -16.269 -4.378 1.00 45.59 72 ILE A CA 1
ATOM 590 C C . ILE A 1 72 ? 12.094 -17.065 -5.319 1.00 45.59 72 ILE A C 1
ATOM 592 O O . ILE A 1 72 ? 11.723 -17.348 -6.456 1.00 45.59 72 ILE A O 1
ATOM 596 N N . MET A 1 73 ? 13.278 -17.492 -4.866 1.00 43.88 73 MET A N 1
ATOM 597 C CA . MET A 1 73 ? 14.217 -18.229 -5.728 1.00 43.88 73 MET A CA 1
ATOM 598 C C . MET A 1 73 ? 13.963 -19.742 -5.829 1.00 43.88 73 MET A C 1
ATOM 600 O O . MET A 1 73 ? 14.554 -20.372 -6.699 1.00 43.88 73 MET A O 1
ATOM 604 N N . SER A 1 74 ? 13.081 -20.347 -5.022 1.00 40.72 74 SER A N 1
ATOM 605 C CA . SER A 1 74 ? 12.889 -21.811 -5.056 1.00 40.72 74 SER A CA 1
ATOM 606 C C . SER A 1 74 ? 11.942 -22.320 -6.152 1.00 40.72 74 SER A C 1
ATOM 608 O O . SER A 1 74 ? 11.780 -23.530 -6.287 1.00 40.72 74 SER A O 1
ATOM 610 N N . ARG A 1 75 ? 11.317 -21.440 -6.952 1.00 40.41 75 ARG A N 1
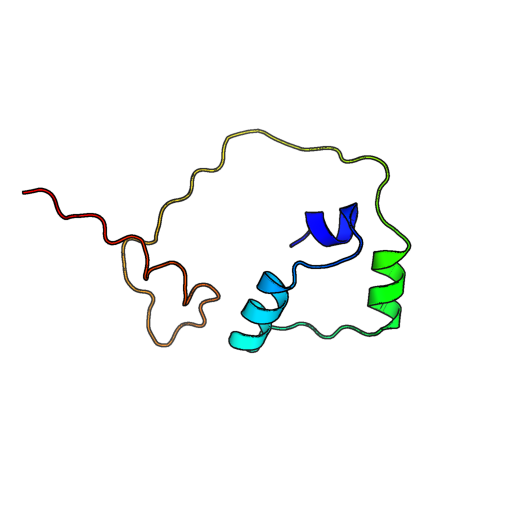ATOM 611 C CA . ARG A 1 75 ? 10.305 -21.838 -7.957 1.00 40.41 75 ARG A CA 1
ATOM 612 C C . ARG A 1 75 ? 10.566 -21.411 -9.400 1.00 40.41 75 ARG A C 1
ATOM 614 O O . ARG A 1 75 ? 9.684 -21.555 -10.237 1.00 40.41 75 ARG A O 1
ATOM 621 N N . LEU A 1 76 ? 11.762 -20.928 -9.721 1.00 43.75 76 LEU A N 1
ATOM 622 C CA . LEU A 1 76 ? 12.150 -20.663 -11.110 1.00 43.75 76 LEU A CA 1
ATOM 623 C C . LEU A 1 76 ? 13.561 -21.196 -11.362 1.00 43.75 76 LEU A C 1
ATOM 625 O O . LEU A 1 76 ? 14.509 -20.440 -11.565 1.00 43.75 76 LEU A O 1
ATOM 629 N N . SER A 1 77 ? 13.695 -22.522 -11.348 1.00 40.44 77 SER A N 1
ATOM 630 C CA . SER A 1 77 ? 14.764 -23.195 -12.078 1.00 40.44 77 SER A CA 1
ATOM 631 C C . SER A 1 77 ? 14.551 -22.918 -13.567 1.00 40.44 77 SER A C 1
ATOM 633 O O . SER A 1 77 ? 13.738 -23.550 -14.235 1.00 40.44 77 SER A O 1
ATOM 635 N N . CYS A 1 78 ? 15.258 -21.914 -14.081 1.00 35.22 78 CYS A N 1
ATOM 636 C CA . CYS A 1 78 ? 15.445 -21.749 -15.515 1.00 35.22 78 CYS A CA 1
ATOM 637 C C . CYS A 1 78 ? 16.138 -23.029 -16.023 1.00 35.22 78 CYS A C 1
ATOM 639 O O . CYS A 1 78 ? 17.209 -23.350 -15.496 1.00 35.22 78 CYS A O 1
ATOM 641 N N . PRO A 1 79 ? 15.566 -23.799 -16.968 1.00 41.81 79 PRO A N 1
ATOM 642 C CA . PRO A 1 79 ? 16.284 -24.927 -17.531 1.00 41.81 79 PRO A CA 1
ATOM 643 C C . PRO A 1 79 ? 17.460 -24.351 -18.320 1.00 41.81 79 PRO A C 1
ATOM 645 O O . PRO A 1 79 ? 17.274 -23.547 -19.233 1.00 41.81 79 PRO A O 1
ATOM 648 N N . ALA A 1 80 ? 18.678 -24.710 -17.921 1.00 41.84 80 ALA A N 1
ATOM 649 C CA . ALA A 1 80 ? 19.863 -24.427 -18.711 1.00 41.84 80 ALA A CA 1
ATOM 650 C C . ALA A 1 80 ? 19.695 -25.139 -20.062 1.00 41.84 80 ALA A C 1
ATOM 652 O O . ALA A 1 80 ? 19.713 -26.367 -20.122 1.00 41.84 80 ALA A O 1
ATOM 653 N N . GLY A 1 81 ? 19.440 -24.367 -21.120 1.00 38.31 81 GLY A N 1
ATOM 654 C CA . GLY A 1 81 ? 19.479 -24.862 -22.492 1.00 38.31 81 GLY A CA 1
ATOM 655 C C . GLY A 1 81 ? 20.903 -25.287 -22.843 1.00 38.31 81 GLY A C 1
ATOM 656 O O . GLY A 1 81 ? 21.852 -24.571 -22.513 1.00 38.31 81 GLY A O 1
ATOM 657 N N . GLY A 1 82 ? 21.018 -26.472 -23.446 1.00 35.16 82 GLY A N 1
ATOM 658 C CA . GLY A 1 82 ? 22.205 -26.920 -24.173 1.00 35.16 82 GLY A CA 1
ATOM 659 C C . GLY A 1 82 ? 22.257 -26.371 -25.591 1.00 35.16 82 GLY A C 1
ATOM 660 O O . GLY A 1 82 ? 21.272 -25.722 -26.015 1.00 35.16 82 GLY A O 1
#

Foldseek 3Di:
DPQCLQAQLDDDPVLQVLCVVLVNDDDDDVVNSVVSRVHHDPDDDDDDDDDDDDDDDPDDDDPPDRDSDPDPPPPDPPPPDD

Organism: Klebsiella pneumoniae (NCBI:txid573)

Sequence (82 aa):
MFLDPLVHGVWPPELLALLEQHQVTWETSEEDLAVIREHTVDELGINLYYPHRVKAPSRAWHPHTRSIRPGIMSRLSCPAGG

pLDDT: mean 81.24, std 19.46, range [35.16, 97.56]

Radius of gyration: 17.63 Å; chains: 1; bounding box: 37×36×42 Å

Secondary structure (DSSP, 8-state):
--HHHHHHSS--HHHHHHHHHTT-PPP--HHHHHHHHH---S------SS-------SSPPPTTS--S-SSSGGG-------

InterPro domains:
  IPR017853 Glycoside hydrolase superfamily [SSF51445] (1-71)